Protein AF-A0A931BV16-F1 (afdb_monomer_lite)

Secondary structure (DSSP, 8-state):
------------HHHHHHHHHHHHHTTS-HHHHHHHHHHHHHHHHHHHTT---TTSPP-------

Radius of gyration: 15.84 Å; chains: 1; bounding box: 39×42×28 Å

Foldseek 3Di:
DDDDDDDDDDDDPVVVVVLCVVCVVVVHGSVVSVVVVVLVVLVVVCVVVVHDDPPDDPPPPPPPD

Sequence (65 aa):
MKKENQILIRVSALEKEGFERAAEIAGIGLSAWARQKLRSAAIQDLQNIGEKIPFLEPIKLDNNG

pLDDT: mean 90.29, std 13.54, range [47.25, 98.75]

Structure (mmCIF, N/CA/C/O backbone):
data_AF-A0A931BV16-F1
#
_entry.id   AF-A0A931BV16-F1
#
loop_
_atom_site.group_PDB
_atom_site.id
_atom_site.type_symbol
_atom_site.label_atom_id
_atom_site.label_alt_id
_atom_site.label_comp_id
_atom_site.label_asym_id
_atom_site.label_entity_id
_atom_site.label_seq_id
_atom_site.pdbx_PDB_ins_code
_atom_site.Cartn_x
_atom_site.Cartn_y
_atom_site.Cartn_z
_atom_site.occupancy
_atom_site.B_iso_or_equiv
_atom_site.auth_seq_id
_atom_site.auth_comp_id
_atom_site.auth_asym_id
_atom_site.auth_atom_id
_atom_site.pdbx_PDB_model_num
ATOM 1 N N . MET A 1 1 ? -18.241 -5.235 -8.748 1.00 65.69 1 MET A N 1
ATOM 2 C CA . MET A 1 1 ? -18.266 -3.751 -8.706 1.00 65.69 1 MET A CA 1
ATOM 3 C C . MET A 1 1 ? -17.168 -3.186 -9.597 1.00 65.69 1 MET A C 1
ATOM 5 O O . MET A 1 1 ? -16.041 -3.669 -9.531 1.00 65.69 1 MET A O 1
ATOM 9 N N . LYS A 1 2 ? -17.480 -2.194 -10.436 1.00 78.94 2 LYS A N 1
ATOM 10 C CA . LYS A 1 2 ? -16.487 -1.514 -11.281 1.00 78.94 2 LYS A CA 1
ATOM 11 C C . LYS A 1 2 ? -15.649 -0.552 -10.422 1.00 78.94 2 LYS A C 1
ATOM 13 O O . LYS A 1 2 ? -16.175 0.067 -9.502 1.00 78.94 2 LYS A O 1
ATOM 18 N N . LYS A 1 3 ? -14.337 -0.479 -10.664 1.00 82.12 3 LYS A N 1
ATOM 19 C CA . LYS A 1 3 ? -13.396 0.352 -9.888 1.00 82.12 3 LYS A CA 1
ATOM 20 C C . LYS A 1 3 ? -13.198 1.689 -10.608 1.00 82.12 3 LYS A C 1
ATOM 22 O O . LYS A 1 3 ? -12.295 1.796 -11.427 1.00 82.12 3 LYS A O 1
ATOM 27 N N . GLU A 1 4 ? -14.073 2.656 -10.348 1.00 91.81 4 GLU A N 1
ATOM 28 C CA . GLU A 1 4 ? -14.095 3.943 -11.073 1.00 91.81 4 GLU A CA 1
ATOM 29 C C . GLU A 1 4 ? -13.477 5.105 -10.281 1.00 91.81 4 GLU A C 1
ATOM 31 O O . GLU A 1 4 ? -13.009 6.071 -10.872 1.00 91.81 4 GLU A O 1
ATOM 36 N N . ASN A 1 5 ? -13.413 4.987 -8.952 1.00 92.00 5 ASN A N 1
ATOM 37 C CA . ASN A 1 5 ? -12.879 6.027 -8.075 1.00 92.00 5 ASN A CA 1
ATOM 38 C C . ASN A 1 5 ? -11.373 5.845 -7.823 1.00 92.00 5 ASN A C 1
ATOM 40 O O . ASN A 1 5 ? -10.892 4.719 -7.660 1.00 92.00 5 ASN A O 1
ATOM 44 N N . GLN A 1 6 ? -10.639 6.959 -7.759 1.00 92.50 6 GLN A N 1
ATOM 45 C CA . GLN A 1 6 ? -9.196 6.996 -7.510 1.00 92.50 6 GLN A CA 1
ATOM 46 C C . GLN A 1 6 ? -8.883 7.477 -6.089 1.00 92.50 6 GLN A C 1
ATOM 48 O O . GLN A 1 6 ? -9.581 8.327 -5.545 1.00 92.50 6 GLN A O 1
ATOM 53 N N . ILE A 1 7 ? -7.795 6.961 -5.514 1.00 92.25 7 ILE A N 1
ATOM 54 C CA . ILE A 1 7 ? -7.182 7.506 -4.297 1.00 92.25 7 ILE A CA 1
ATOM 55 C C . ILE A 1 7 ? -5.899 8.211 -4.740 1.00 92.25 7 ILE A C 1
ATOM 57 O O . ILE A 1 7 ? -4.994 7.563 -5.264 1.00 92.25 7 ILE A O 1
ATOM 61 N N . LEU A 1 8 ? -5.837 9.532 -4.569 1.00 93.62 8 LEU A N 1
ATOM 62 C CA . LEU A 1 8 ? -4.657 10.333 -4.898 1.00 93.62 8 LEU A CA 1
ATOM 63 C C . LEU A 1 8 ? -3.792 10.491 -3.646 1.00 93.62 8 LEU A C 1
ATOM 65 O O . LEU A 1 8 ? -4.247 11.045 -2.649 1.00 93.62 8 LEU A O 1
ATOM 69 N N . ILE A 1 9 ? -2.551 10.008 -3.701 1.00 93.50 9 ILE A N 1
ATOM 70 C CA . ILE A 1 9 ? -1.605 10.049 -2.579 1.00 93.50 9 ILE A CA 1
ATOM 71 C C . ILE A 1 9 ? -0.287 10.620 -3.091 1.00 93.50 9 ILE A C 1
ATOM 73 O O . ILE A 1 9 ? 0.261 10.138 -4.083 1.00 93.50 9 ILE A O 1
ATOM 77 N N . ARG A 1 10 ? 0.221 11.652 -2.415 1.00 97.25 10 ARG A N 1
ATOM 78 C CA . ARG A 1 10 ? 1.588 12.139 -2.624 1.00 97.25 10 ARG A CA 1
ATOM 79 C C . ARG A 1 10 ? 2.519 11.362 -1.707 1.00 97.25 10 ARG A C 1
ATOM 81 O O . ARG A 1 10 ? 2.217 11.212 -0.530 1.00 97.25 10 ARG A O 1
ATOM 88 N N . VAL A 1 11 ? 3.630 10.899 -2.258 1.00 97.25 11 VAL A N 1
ATOM 89 C CA . VAL A 1 11 ? 4.657 10.134 -1.547 1.00 97.25 11 VAL A CA 1
ATOM 90 C C . VAL A 1 11 ? 6.023 10.687 -1.922 1.00 97.25 11 VAL A C 1
ATOM 92 O O . VAL A 1 11 ? 6.199 11.240 -3.012 1.00 97.25 11 VAL A O 1
ATOM 95 N N . SER A 1 12 ? 6.988 10.550 -1.024 1.00 98.62 12 SER A N 1
ATOM 96 C CA . SER A 1 12 ? 8.392 10.804 -1.331 1.00 98.62 12 SER A CA 1
ATOM 97 C C . SER A 1 12 ? 8.948 9.764 -2.313 1.00 98.62 12 SER A C 1
ATOM 99 O O . SER A 1 12 ? 8.358 8.704 -2.543 1.00 98.62 12 SER A O 1
ATOM 101 N N . ALA A 1 13 ? 10.116 10.056 -2.892 1.00 98.50 13 ALA A N 1
ATOM 102 C CA . ALA A 1 13 ? 10.805 9.117 -3.776 1.00 98.50 13 ALA A CA 1
ATOM 103 C C . ALA A 1 13 ? 11.171 7.805 -3.057 1.00 98.50 13 ALA A C 1
ATOM 105 O O . ALA A 1 13 ? 10.959 6.731 -3.612 1.00 98.50 13 ALA A O 1
ATOM 106 N N . LEU A 1 14 ? 11.640 7.897 -1.806 1.00 98.69 14 LEU A N 1
ATOM 107 C CA . LEU A 1 14 ? 12.034 6.734 -1.005 1.00 98.69 14 LEU A CA 1
ATOM 108 C C . LEU A 1 14 ? 10.834 5.861 -0.620 1.00 98.69 14 LEU A C 1
ATOM 110 O O . LEU A 1 14 ? 10.920 4.637 -0.666 1.00 98.69 14 LEU A O 1
ATOM 114 N N . GLU A 1 15 ? 9.693 6.470 -0.285 1.00 98.56 15 GLU A N 1
ATOM 115 C CA . GLU A 1 15 ? 8.458 5.712 -0.053 1.00 98.56 15 GLU A CA 1
ATOM 116 C C . GLU A 1 15 ? 8.024 4.969 -1.313 1.00 98.56 15 GLU A C 1
ATOM 118 O O . GLU A 1 15 ? 7.691 3.786 -1.249 1.00 98.56 15 GLU A O 1
ATOM 123 N N . LYS A 1 16 ? 8.063 5.643 -2.470 1.00 98.38 16 LYS A N 1
ATOM 124 C CA . LYS A 1 16 ? 7.699 5.027 -3.745 1.00 98.38 16 LYS A CA 1
ATOM 125 C C . LYS A 1 16 ? 8.581 3.815 -4.052 1.00 98.38 16 LYS A C 1
ATOM 127 O O . LYS A 1 16 ? 8.038 2.755 -4.349 1.00 98.38 16 LYS A O 1
ATOM 132 N N . GLU A 1 17 ? 9.899 3.956 -3.928 1.00 98.69 17 GLU A N 1
ATOM 133 C CA . GLU A 1 17 ? 10.855 2.860 -4.130 1.00 98.69 17 GLU A CA 1
ATOM 134 C C . GLU A 1 17 ? 10.572 1.686 -3.181 1.00 98.69 17 GLU A C 1
ATOM 136 O O . GLU A 1 17 ? 10.475 0.534 -3.611 1.00 98.69 17 GLU A O 1
ATOM 141 N N . GLY A 1 18 ? 10.354 1.974 -1.895 1.00 98.75 18 GLY A N 1
ATOM 142 C CA . GLY A 1 18 ? 10.012 0.957 -0.903 1.00 98.75 18 GLY A CA 1
ATOM 143 C C . GLY A 1 18 ? 8.726 0.200 -1.247 1.00 98.75 18 GLY A C 1
ATOM 144 O O . GLY A 1 18 ? 8.678 -1.028 -1.142 1.00 98.75 18 GLY A O 1
ATOM 145 N N . PHE A 1 19 ? 7.687 0.903 -1.705 1.00 98.44 19 PHE A N 1
ATOM 146 C CA . PHE A 1 19 ? 6.430 0.275 -2.118 1.00 98.44 19 PHE A CA 1
ATOM 147 C C . PHE A 1 19 ? 6.580 -0.547 -3.400 1.00 98.44 19 PHE A C 1
ATOM 149 O O . PHE A 1 19 ? 5.998 -1.627 -3.498 1.00 98.44 19 PHE A O 1
ATOM 156 N N . GLU A 1 20 ? 7.364 -0.070 -4.369 1.00 98.62 20 GLU A N 1
ATOM 157 C CA . GLU A 1 20 ? 7.665 -0.803 -5.603 1.00 98.62 20 GLU A CA 1
ATOM 158 C C . GLU A 1 20 ? 8.397 -2.110 -5.295 1.00 98.62 20 GLU A C 1
ATOM 160 O O . GLU A 1 20 ? 7.972 -3.171 -5.758 1.00 98.62 20 GLU A O 1
ATOM 165 N N . ARG A 1 21 ? 9.409 -2.072 -4.420 1.00 98.75 21 ARG A N 1
ATOM 166 C CA . ARG A 1 21 ? 10.136 -3.275 -4.000 1.00 98.75 21 ARG A CA 1
ATOM 167 C C . ARG A 1 21 ? 9.249 -4.253 -3.234 1.00 98.75 21 ARG A C 1
ATOM 169 O O . ARG A 1 21 ? 9.322 -5.461 -3.449 1.00 98.75 21 ARG A O 1
ATOM 176 N N . ALA A 1 22 ? 8.385 -3.752 -2.353 1.00 98.69 22 ALA A N 1
ATOM 177 C CA . ALA A 1 22 ? 7.447 -4.597 -1.620 1.00 98.69 22 ALA A CA 1
ATOM 178 C C . ALA A 1 22 ? 6.410 -5.264 -2.543 1.00 98.69 22 ALA A C 1
ATOM 180 O O . ALA A 1 22 ? 6.021 -6.410 -2.306 1.00 98.69 22 ALA A O 1
ATOM 181 N N . ALA A 1 23 ? 5.973 -4.565 -3.593 1.00 98.62 23 ALA A N 1
ATOM 182 C CA . ALA A 1 23 ? 5.084 -5.110 -4.613 1.00 98.62 23 ALA A CA 1
ATOM 183 C C . ALA A 1 23 ? 5.783 -6.188 -5.461 1.00 98.62 23 ALA A C 1
ATOM 185 O O . ALA A 1 23 ? 5.202 -7.248 -5.695 1.00 98.62 23 ALA A O 1
ATOM 186 N N . GLU A 1 24 ? 7.048 -5.959 -5.829 1.00 98.62 24 GLU A N 1
ATOM 187 C CA . GLU A 1 24 ? 7.897 -6.927 -6.534 1.00 98.62 24 GLU A CA 1
ATOM 188 C C . GLU A 1 24 ? 8.077 -8.221 -5.728 1.00 98.62 24 GLU A C 1
ATOM 190 O O . GLU A 1 24 ? 7.838 -9.305 -6.255 1.00 98.62 24 GLU A O 1
ATOM 195 N N . ILE A 1 25 ? 8.398 -8.121 -4.431 1.00 98.62 25 ILE A N 1
ATOM 196 C CA . ILE A 1 25 ? 8.510 -9.281 -3.524 1.00 98.62 25 ILE A CA 1
ATOM 197 C C . ILE A 1 25 ? 7.194 -10.070 -3.463 1.00 98.62 25 ILE A C 1
ATOM 199 O O . ILE A 1 25 ? 7.205 -11.296 -3.385 1.00 98.62 25 ILE A O 1
ATOM 203 N N . ALA A 1 26 ? 6.054 -9.378 -3.508 1.00 98.12 26 ALA A N 1
ATOM 204 C CA . ALA A 1 26 ? 4.734 -10.003 -3.522 1.00 98.12 26 ALA A CA 1
ATOM 205 C C . ALA A 1 26 ? 4.321 -10.552 -4.904 1.00 98.12 26 ALA A C 1
ATOM 207 O O . ALA A 1 26 ? 3.261 -11.170 -5.011 1.00 98.12 26 ALA A O 1
ATOM 208 N N . GLY A 1 27 ? 5.113 -10.316 -5.956 1.00 98.25 27 GLY A N 1
ATOM 209 C CA . GLY A 1 27 ? 4.837 -10.779 -7.317 1.00 98.25 27 GLY A CA 1
ATOM 210 C C . GLY A 1 27 ? 3.632 -10.107 -7.982 1.00 98.25 27 GLY A C 1
ATOM 211 O O . GLY A 1 27 ? 3.022 -10.691 -8.876 1.00 98.25 27 GLY A O 1
ATOM 212 N N . ILE A 1 28 ? 3.247 -8.902 -7.546 1.00 98.38 28 ILE A N 1
ATOM 213 C CA . ILE A 1 28 ? 2.070 -8.182 -8.058 1.00 98.38 28 ILE A CA 1
ATOM 214 C C . ILE A 1 28 ? 2.393 -6.713 -8.345 1.00 98.38 28 ILE A C 1
ATOM 216 O O . ILE A 1 28 ? 3.313 -6.135 -7.780 1.00 98.38 28 ILE A O 1
ATOM 220 N N . GLY A 1 29 ? 1.611 -6.068 -9.215 1.00 97.88 29 GLY A N 1
ATOM 221 C CA . GLY A 1 29 ? 1.817 -4.650 -9.534 1.00 97.88 29 GLY A CA 1
ATOM 222 C C . GLY A 1 29 ? 1.562 -3.720 -8.339 1.00 97.88 29 GLY A C 1
ATOM 223 O O . GLY A 1 29 ? 0.681 -3.988 -7.517 1.00 97.88 29 GLY A O 1
ATOM 224 N N . LEU A 1 30 ? 2.261 -2.578 -8.289 1.00 97.50 30 LEU A N 1
ATOM 225 C CA . LEU A 1 30 ? 2.196 -1.598 -7.192 1.00 97.50 30 LEU A CA 1
ATOM 226 C C . LEU A 1 30 ? 0.759 -1.225 -6.788 1.00 97.50 30 LEU A C 1
ATOM 228 O O . LEU A 1 30 ? 0.411 -1.258 -5.611 1.00 97.50 30 LEU A O 1
ATOM 232 N N . SER A 1 31 ? -0.120 -0.931 -7.751 1.00 95.56 31 SER A N 1
ATOM 233 C CA . SER A 1 31 ? -1.519 -0.587 -7.451 1.00 95.56 31 SER A CA 1
ATOM 234 C C . SER A 1 31 ? -2.333 -1.767 -6.904 1.00 95.56 31 SER A C 1
ATOM 236 O O . SER A 1 31 ? -3.307 -1.565 -6.179 1.00 95.56 31 SER A O 1
ATOM 238 N N . ALA A 1 32 ? -1.995 -3.008 -7.263 1.00 96.56 32 ALA A N 1
ATOM 239 C CA . ALA A 1 32 ? -2.626 -4.191 -6.681 1.00 96.56 32 ALA A CA 1
ATOM 240 C C . ALA A 1 32 ? -2.151 -4.391 -5.237 1.00 96.56 32 ALA A C 1
ATOM 242 O O . ALA A 1 32 ? -2.992 -4.527 -4.347 1.00 96.56 32 ALA A O 1
ATOM 243 N N . TRP A 1 33 ? -0.840 -4.295 -5.011 1.00 98.12 33 TRP A N 1
ATOM 244 C CA . TRP A 1 33 ? -0.224 -4.382 -3.690 1.00 98.12 33 TRP A CA 1
ATOM 245 C C . TRP A 1 33 ? -0.757 -3.315 -2.732 1.00 98.12 33 TRP A C 1
ATOM 247 O O . TRP A 1 33 ? -1.263 -3.644 -1.659 1.00 98.12 33 TRP A O 1
ATOM 257 N N . ALA A 1 34 ? -0.758 -2.047 -3.150 1.00 97.44 34 ALA A N 1
ATOM 258 C CA . ALA A 1 34 ? -1.251 -0.939 -2.338 1.00 97.44 34 ALA A CA 1
ATOM 259 C C . ALA A 1 34 ? -2.726 -1.132 -1.959 1.00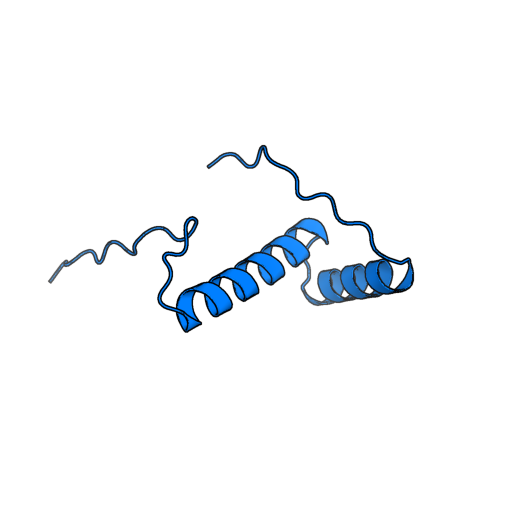 97.44 34 ALA A C 1
ATOM 261 O O . ALA A 1 34 ? -3.094 -0.991 -0.795 1.00 97.44 34 ALA A O 1
ATOM 262 N N . ARG A 1 35 ? -3.578 -1.544 -2.911 1.00 95.44 35 ARG A N 1
ATOM 263 C CA . ARG A 1 35 ? -4.989 -1.851 -2.618 1.00 95.44 35 ARG A CA 1
ATOM 264 C C . ARG A 1 35 ? -5.142 -3.004 -1.633 1.00 95.44 35 ARG A C 1
ATOM 266 O O . ARG A 1 35 ? -6.012 -2.926 -0.774 1.00 95.44 35 ARG A O 1
ATOM 273 N N . GLN A 1 36 ? -4.336 -4.059 -1.745 1.00 96.44 36 GLN A N 1
ATOM 274 C CA . GLN A 1 36 ? -4.373 -5.183 -0.807 1.00 96.44 36 GLN A CA 1
ATOM 275 C C . GLN A 1 36 ? -4.007 -4.729 0.610 1.00 96.44 36 GLN A C 1
ATOM 277 O O . GLN A 1 36 ? -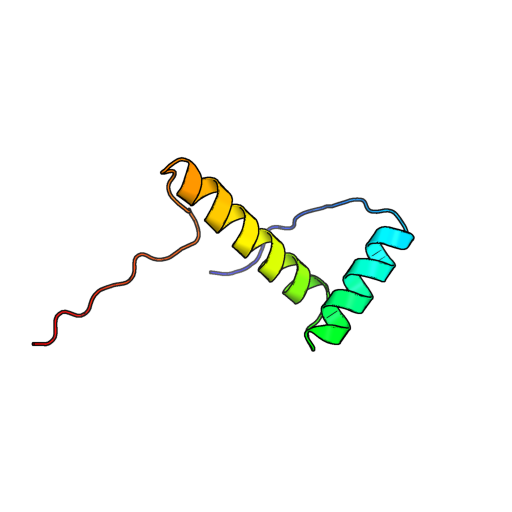4.719 -5.062 1.556 1.00 96.44 36 GLN A O 1
ATOM 282 N N . LYS A 1 37 ? -2.940 -3.935 0.757 1.00 97.19 37 LYS A N 1
ATOM 283 C CA . LYS A 1 37 ? -2.490 -3.422 2.058 1.00 97.19 37 LYS A CA 1
ATOM 284 C C . LYS A 1 37 ? -3.494 -2.451 2.677 1.00 97.19 37 LYS A C 1
ATOM 286 O O . LYS A 1 37 ? -3.883 -2.655 3.822 1.00 97.19 37 LYS A O 1
ATOM 291 N N . LEU A 1 38 ? -3.998 -1.486 1.903 1.00 96.25 38 LEU A N 1
ATOM 292 C CA . LEU A 1 38 ? -5.036 -0.552 2.357 1.00 96.25 38 LEU A CA 1
ATOM 293 C C . LEU A 1 38 ? -6.324 -1.278 2.759 1.00 96.25 38 LEU A C 1
ATOM 295 O O . LEU A 1 38 ? -6.913 -0.964 3.788 1.00 96.25 38 LEU A O 1
ATOM 299 N N . ARG A 1 39 ? -6.746 -2.281 1.979 1.00 95.94 39 ARG A N 1
ATOM 300 C CA . ARG A 1 39 ? -7.926 -3.089 2.305 1.00 95.94 39 ARG A CA 1
ATOM 301 C C . ARG A 1 39 ? -7.735 -3.850 3.615 1.00 95.94 39 ARG A C 1
ATOM 303 O O . ARG A 1 39 ? -8.647 -3.854 4.428 1.00 95.94 39 ARG A O 1
ATOM 310 N N . SER A 1 40 ? -6.575 -4.476 3.815 1.00 96.94 40 SER A N 1
ATOM 311 C CA . SER A 1 40 ? -6.277 -5.226 5.039 1.00 96.94 40 SER A CA 1
ATOM 312 C C . SER A 1 40 ? -6.267 -4.328 6.277 1.00 96.94 40 SER A C 1
ATOM 314 O O . SER A 1 40 ? -6.865 -4.698 7.281 1.00 96.94 40 SER A O 1
ATOM 316 N N . ALA A 1 41 ? -5.631 -3.155 6.195 1.00 97.50 41 ALA A N 1
ATOM 317 C CA . ALA A 1 41 ? -5.604 -2.186 7.291 1.00 97.50 41 ALA A CA 1
ATOM 318 C C . ALA A 1 41 ? -7.017 -1.692 7.637 1.00 97.50 41 ALA A C 1
ATOM 320 O O . ALA A 1 41 ? -7.443 -1.807 8.778 1.00 97.50 41 ALA A O 1
ATOM 321 N N . ALA A 1 42 ? -7.794 -1.267 6.634 1.00 97.00 42 ALA A N 1
ATOM 322 C CA . ALA A 1 42 ? -9.159 -0.791 6.855 1.00 97.00 42 ALA A CA 1
ATOM 323 C C . ALA A 1 42 ? -10.090 -1.871 7.434 1.00 97.00 42 ALA A C 1
ATOM 325 O O . ALA A 1 42 ? -10.956 -1.557 8.244 1.00 97.00 42 ALA A O 1
ATOM 326 N N . ILE A 1 43 ? -9.927 -3.140 7.038 1.00 96.38 43 ILE A N 1
ATOM 327 C CA . ILE A 1 43 ? -10.662 -4.258 7.650 1.00 96.38 43 ILE A CA 1
ATOM 328 C C . ILE A 1 43 ? -10.333 -4.348 9.139 1.00 96.38 43 ILE A C 1
ATOM 330 O O . ILE A 1 43 ? -11.251 -4.369 9.954 1.00 96.38 43 ILE A O 1
ATOM 334 N N . GLN A 1 44 ? -9.042 -4.378 9.475 1.00 97.25 44 GLN A N 1
ATOM 335 C CA . GLN A 1 44 ? -8.584 -4.516 10.853 1.00 97.25 44 GLN A CA 1
ATOM 336 C C . GLN A 1 44 ? -9.073 -3.357 11.728 1.00 97.25 44 GLN A C 1
ATOM 338 O O . GLN A 1 44 ? -9.617 -3.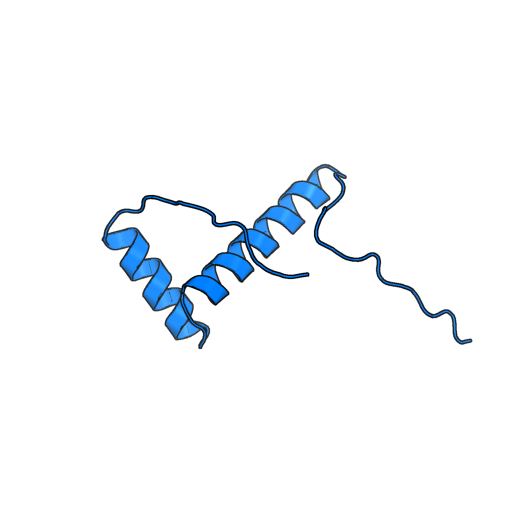593 12.804 1.00 97.25 44 GLN A O 1
ATOM 343 N N . ASP A 1 45 ? -8.922 -2.120 11.254 1.00 97.88 45 ASP A N 1
ATOM 344 C CA . ASP A 1 45 ? -9.282 -0.923 12.01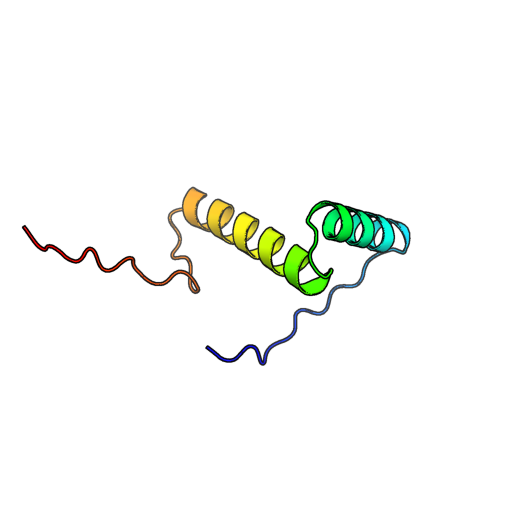5 1.00 97.88 45 ASP A CA 1
ATOM 345 C C . ASP A 1 45 ? -10.787 -0.857 12.285 1.00 97.88 45 ASP A C 1
ATOM 347 O O . ASP A 1 45 ? -11.197 -0.644 13.424 1.00 97.88 45 ASP A O 1
ATOM 351 N N . LEU A 1 46 ? -11.618 -1.103 11.264 1.00 97.00 46 LEU A N 1
ATOM 352 C CA . LEU A 1 46 ? -13.076 -1.091 11.411 1.00 97.00 46 LEU A CA 1
ATOM 353 C C . LEU A 1 46 ? -13.564 -2.249 12.292 1.00 97.00 46 LEU A C 1
ATOM 355 O O . LEU A 1 46 ? -14.430 -2.045 13.138 1.00 97.00 46 LEU A O 1
ATOM 359 N N . GLN A 1 47 ? -12.976 -3.443 12.161 1.00 95.69 47 GLN A N 1
ATOM 360 C CA . GLN A 1 47 ? -13.284 -4.575 13.043 1.00 95.69 47 GLN A CA 1
AT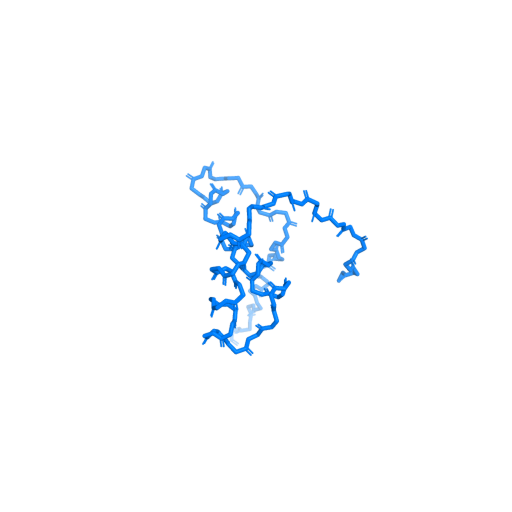OM 361 C C . GLN A 1 47 ? -12.969 -4.276 14.506 1.00 95.69 47 GLN A C 1
ATOM 363 O O . GLN A 1 47 ? -13.780 -4.595 15.373 1.00 95.69 47 GLN A O 1
ATOM 368 N N . ASN A 1 48 ? -11.826 -3.645 14.782 1.00 96.44 48 ASN A N 1
ATOM 369 C CA . ASN A 1 48 ? -11.383 -3.353 16.147 1.00 96.44 48 ASN A CA 1
ATOM 370 C C . ASN A 1 48 ? -12.341 -2.429 16.907 1.00 96.44 48 ASN A C 1
ATOM 372 O O . ASN A 1 48 ? -12.399 -2.490 18.133 1.00 96.44 48 ASN A O 1
ATOM 376 N N . ILE A 1 49 ? -13.095 -1.594 16.192 1.00 97.19 49 ILE A N 1
ATOM 377 C CA . ILE A 1 49 ? -14.086 -0.680 16.775 1.00 97.19 49 ILE A CA 1
ATOM 378 C C . ILE A 1 49 ? -15.532 -1.157 16.575 1.00 97.19 49 ILE A C 1
ATOM 380 O O . ILE A 1 49 ? -16.466 -0.436 16.911 1.00 97.19 49 ILE A O 1
ATOM 384 N N . GLY A 1 50 ? -15.730 -2.365 16.033 1.00 94.50 50 GLY A N 1
ATOM 385 C CA . GLY A 1 50 ? -17.057 -2.926 15.763 1.00 94.50 50 GLY A CA 1
ATOM 386 C C . GLY A 1 50 ? -17.823 -2.228 14.634 1.00 94.50 50 GLY A C 1
ATOM 387 O O . GLY A 1 50 ? -19.037 -2.393 14.528 1.00 94.50 50 GLY A O 1
ATOM 388 N N . GLU A 1 51 ? -17.138 -1.455 13.792 1.00 95.81 51 GLU A N 1
ATOM 389 C CA . GLU A 1 51 ? -17.740 -0.754 12.663 1.00 95.81 51 GLU A CA 1
ATOM 390 C C . GLU A 1 51 ? -17.979 -1.681 11.470 1.00 95.81 51 GLU A C 1
ATOM 392 O O . GLU A 1 51 ? -17.257 -2.652 11.208 1.00 95.81 51 GLU A O 1
ATOM 397 N N . LYS A 1 52 ? -19.003 -1.348 10.682 1.00 92.12 52 LYS A N 1
ATOM 398 C CA . LYS A 1 52 ? -19.321 -2.097 9.464 1.00 92.12 52 LYS A CA 1
ATOM 399 C C . LYS A 1 52 ? -18.236 -1.870 8.414 1.00 92.12 52 LYS A C 1
ATOM 401 O O . LYS A 1 52 ? -17.974 -0.738 8.021 1.00 92.12 52 LYS A O 1
ATOM 406 N N . ILE A 1 53 ? -17.706 -2.951 7.840 1.00 94.81 53 ILE A N 1
ATOM 407 C CA . ILE A 1 53 ? -16.785 -2.870 6.699 1.00 94.81 53 ILE A CA 1
ATOM 408 C C . ILE A 1 53 ? -17.588 -2.736 5.393 1.00 94.81 53 ILE A C 1
ATOM 410 O O . ILE A 1 53 ? -18.206 -3.712 4.964 1.00 94.81 53 ILE A O 1
ATOM 414 N N . PRO A 1 54 ? -17.571 -1.578 4.699 1.00 90.25 54 PRO A N 1
ATOM 415 C CA . PRO A 1 54 ? -18.505 -1.311 3.597 1.00 90.25 54 PRO A CA 1
ATOM 416 C C . PRO A 1 54 ? -18.286 -2.166 2.343 1.00 90.25 54 PRO A C 1
ATOM 418 O O . PRO A 1 54 ? -19.166 -2.259 1.494 1.00 90.25 54 PRO A O 1
ATOM 421 N N . PHE A 1 55 ? -17.096 -2.752 2.199 1.00 88.62 55 PHE A N 1
ATOM 422 C CA . PHE A 1 55 ? -16.654 -3.454 0.993 1.00 88.62 55 PHE A CA 1
ATOM 423 C C . PHE A 1 55 ? -16.424 -4.959 1.197 1.00 88.62 55 PHE A C 1
ATOM 425 O O . PHE A 1 55 ? -15.851 -5.605 0.310 1.00 88.62 55 PHE A O 1
ATOM 432 N N . LEU A 1 56 ? -16.763 -5.506 2.368 1.00 87.06 56 LEU A N 1
ATOM 433 C CA . LEU A 1 56 ? -16.872 -6.950 2.565 1.00 87.06 56 LEU A CA 1
ATOM 434 C C . LEU A 1 56 ? -18.317 -7.349 2.284 1.00 87.06 56 LEU A C 1
ATOM 436 O O . LEU A 1 56 ? -19.244 -6.782 2.859 1.00 87.06 56 LEU A O 1
ATOM 440 N N . GLU A 1 57 ? -18.504 -8.310 1.386 1.00 75.38 57 GLU A N 1
ATOM 441 C CA . GLU A 1 57 ? -19.807 -8.946 1.241 1.00 75.38 57 GLU A CA 1
ATOM 442 C C . GLU A 1 57 ? -20.056 -9.820 2.479 1.00 75.38 57 GLU A C 1
ATOM 444 O O . GLU A 1 57 ? -19.120 -10.473 2.955 1.00 75.38 57 GLU A O 1
ATOM 449 N N . PRO A 1 58 ? -21.283 -9.838 3.030 1.00 65.94 58 PRO A N 1
ATOM 450 C CA . PRO A 1 58 ? -21.626 -10.815 4.046 1.00 65.94 58 PRO A CA 1
ATOM 451 C C . PRO A 1 58 ? -21.401 -12.208 3.461 1.00 65.94 58 PRO A C 1
ATOM 453 O O . PRO A 1 58 ? -21.906 -12.512 2.378 1.00 65.94 58 PRO A O 1
ATOM 456 N N . ILE A 1 59 ? -20.650 -13.050 4.171 1.00 64.44 59 ILE A N 1
ATOM 457 C CA . ILE A 1 59 ? -20.546 -14.466 3.827 1.00 64.44 59 ILE A CA 1
ATOM 458 C C . ILE A 1 59 ? -21.969 -15.024 3.908 1.00 64.44 59 ILE A C 1
ATOM 460 O O . ILE A 1 59 ? -22.559 -15.063 4.989 1.00 64.44 59 ILE A O 1
ATOM 464 N N . LYS A 1 60 ? -22.542 -15.421 2.769 1.00 56.19 60 LYS A N 1
ATOM 465 C CA . LYS A 1 60 ? -23.722 -16.281 2.775 1.00 56.19 60 LYS A CA 1
ATOM 466 C C . LYS A 1 60 ? -23.241 -17.634 3.281 1.00 56.19 60 LYS A C 1
ATOM 468 O O . LYS A 1 60 ? -22.480 -18.316 2.605 1.00 56.19 60 LYS A O 1
ATOM 473 N N . LEU A 1 61 ? -23.578 -17.954 4.525 1.00 60.41 61 LEU A N 1
ATOM 474 C CA . LEU A 1 61 ? -23.457 -19.317 5.011 1.00 60.41 61 LEU A CA 1
ATOM 475 C C . LEU A 1 61 ? -24.568 -20.103 4.325 1.00 60.41 61 LEU A C 1
ATOM 477 O O . LEU A 1 61 ? -25.734 -20.025 4.716 1.00 60.41 61 LEU A O 1
ATOM 481 N N . ASP A 1 62 ? -24.205 -20.793 3.254 1.00 61.34 62 ASP A N 1
ATOM 482 C CA . ASP A 1 62 ? -25.083 -21.747 2.603 1.00 61.34 62 ASP A CA 1
ATOM 483 C C . ASP A 1 62 ? -25.240 -22.922 3.579 1.00 61.34 62 ASP A C 1
ATOM 485 O O . ASP A 1 62 ? -24.383 -23.801 3.666 1.00 61.34 62 ASP A O 1
ATOM 489 N N . ASN A 1 63 ? -26.307 -22.897 4.381 1.00 57.47 63 ASN A N 1
ATOM 490 C CA . ASN A 1 63 ? -26.715 -24.014 5.231 1.00 57.47 63 ASN A CA 1
ATOM 491 C C . ASN A 1 63 ? -27.233 -25.157 4.342 1.00 57.47 63 ASN A C 1
ATOM 493 O O . ASN A 1 63 ? -28.440 -25.377 4.258 1.00 57.47 63 ASN A O 1
ATOM 497 N N . ASN A 1 64 ? -26.337 -25.876 3.670 1.00 51.41 64 ASN A N 1
ATOM 498 C CA . ASN A 1 64 ? -26.638 -27.225 3.209 1.00 51.41 64 ASN A CA 1
ATOM 499 C C . ASN A 1 64 ? -26.157 -28.189 4.294 1.00 51.41 64 ASN A C 1
ATOM 501 O O . ASN A 1 64 ? -24.952 -28.355 4.494 1.00 51.41 64 ASN A O 1
ATOM 505 N N . GLY A 1 65 ? -27.131 -28.720 5.037 1.00 47.25 65 GLY A N 1
ATOM 506 C CA . GLY A 1 65 ? -26.951 -29.842 5.956 1.00 47.25 65 GLY A CA 1
ATOM 507 C C . GLY A 1 65 ? -26.725 -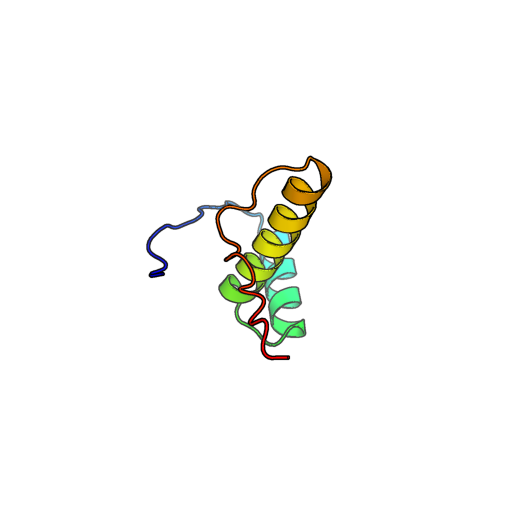31.166 5.242 1.00 47.25 65 GLY A C 1
ATOM 508 O O . GLY A 1 65 ? -26.870 -31.215 3.998 1.00 47.25 65 GLY A O 1
#